Protein AF-A0A2T3FPD2-F1 (afdb_monomer_lite)

InterPro domains:
  IPR010619 Threonine/serine exporter-like, N-terminal domain [PF06738] (8-95)
  IPR050539 ThrE Dicarboxylate/Amino Acid Exporter [PTHR34390] (4-94)

Secondary structure (DSSP, 8-state):
-HHHHHHHHHHHHHHHHTT--HHHHHHHHHHHHHHTT-SEEEEEEETTEEEEEEE-TTS--EEEEEEPP-PPP-HHHHHHHHHHHHHHHHSPPPPP-

Sequence (97 aa):
MDLLIRQMLNIGEAMYYAGAEISRIEETLYRLGKAYGAEHMNVYAITSSILITMEFRGMEAVTQSRRIRRDAMDLSKLNHLYRLCCDCIDSPIPVKL

Foldseek 3Di:
DVVVVVVLQVVLLLCLLLVHDQVVSQVVSQVVLVVVAFPDWGWDDDNFKIKIWTHHVPDDIDIDMDTHDPDDRDNVSNVVVVVVVVVCVVPPDDDDD

Organism: NCBI:txid2126740

Structure (mmCIF, N/CA/C/O backbone):
data_AF-A0A2T3FPD2-F1
#
_entry.id   AF-A0A2T3FPD2-F1
#
loop_
_atom_site.group_PDB
_atom_site.id
_atom_site.type_symbol
_atom_site.label_atom_id
_atom_site.label_alt_id
_atom_site.label_comp_id
_atom_site.label_asym_id
_atom_site.label_entity_id
_atom_site.label_seq_id
_atom_site.pdbx_PDB_ins_code
_atom_site.Cartn_x
_atom_site.Cartn_y
_atom_site.Cartn_z
_atom_site.occupancy
_atom_site.B_iso_or_equiv
_atom_site.auth_seq_id
_atom_site.auth_comp_id
_atom_site.auth_asym_id
_atom_site.auth_atom_id
_atom_site.pdbx_PDB_model_num
ATOM 1 N N . MET A 1 1 ? -11.519 -8.446 6.130 1.00 74.75 1 MET A N 1
ATOM 2 C CA . MET A 1 1 ? -10.200 -7.845 6.426 1.00 74.75 1 MET A CA 1
ATOM 3 C C . MET A 1 1 ? -9.109 -8.407 5.524 1.00 74.75 1 MET A C 1
ATOM 5 O O . MET A 1 1 ? -8.588 -7.661 4.703 1.00 74.75 1 MET A O 1
ATOM 9 N N . ASP A 1 2 ? -8.844 -9.716 5.566 1.00 82.81 2 ASP A N 1
ATOM 10 C CA . ASP A 1 2 ? -7.752 -10.330 4.786 1.00 82.81 2 ASP A CA 1
ATOM 11 C C . ASP A 1 2 ? -7.866 -10.167 3.267 1.00 82.81 2 ASP A C 1
ATOM 13 O O . ASP A 1 2 ? -6.861 -10.011 2.577 1.00 82.81 2 ASP A O 1
ATOM 17 N N . LEU A 1 3 ? -9.086 -10.168 2.721 1.00 89.00 3 LEU A N 1
ATOM 18 C CA . LEU A 1 3 ? -9.276 -9.925 1.292 1.00 89.00 3 LEU A CA 1
ATOM 19 C C . LEU A 1 3 ? -8.862 -8.498 0.907 1.00 89.00 3 LEU A C 1
ATOM 21 O O . LEU A 1 3 ? -8.165 -8.322 -0.086 1.00 89.00 3 LEU A O 1
ATOM 25 N N . LEU A 1 4 ? -9.250 -7.496 1.703 1.00 91.12 4 LEU A N 1
ATOM 26 C CA . LEU A 1 4 ? -8.960 -6.088 1.432 1.00 91.12 4 LEU A CA 1
ATOM 27 C C . LEU A 1 4 ? -7.454 -5.823 1.473 1.00 91.12 4 LEU A C 1
ATOM 29 O O . LEU A 1 4 ? -6.905 -5.331 0.490 1.00 91.12 4 LEU A O 1
ATOM 33 N N . ILE A 1 5 ? -6.773 -6.224 2.550 1.00 93.88 5 ILE A N 1
ATOM 34 C CA . ILE A 1 5 ? -5.321 -6.031 2.674 1.00 93.88 5 ILE A CA 1
ATOM 35 C C . ILE A 1 5 ? -4.564 -6.758 1.551 1.00 93.88 5 ILE A C 1
ATOM 37 O O . ILE A 1 5 ? -3.611 -6.221 0.987 1.00 93.88 5 ILE A O 1
ATOM 41 N N . ARG A 1 6 ? -5.044 -7.938 1.127 1.00 94.00 6 ARG A N 1
ATOM 42 C CA . ARG A 1 6 ? -4.477 -8.675 -0.008 1.00 94.00 6 ARG A CA 1
ATOM 43 C C . ARG A 1 6 ? -4.670 -7.941 -1.336 1.00 94.00 6 ARG A C 1
ATOM 45 O O . ARG A 1 6 ? -3.745 -7.951 -2.147 1.00 94.00 6 ARG A O 1
ATOM 52 N 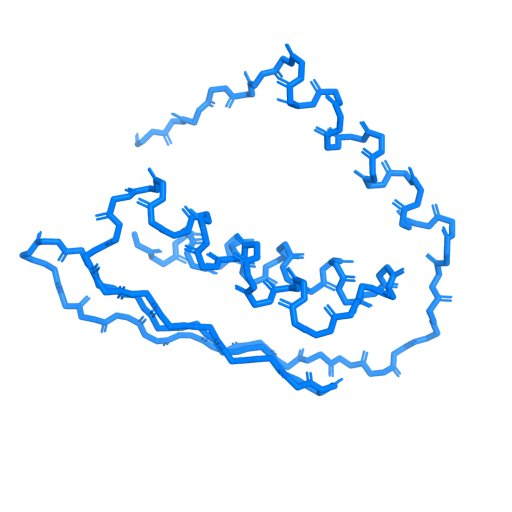N . GLN A 1 7 ? -5.821 -7.302 -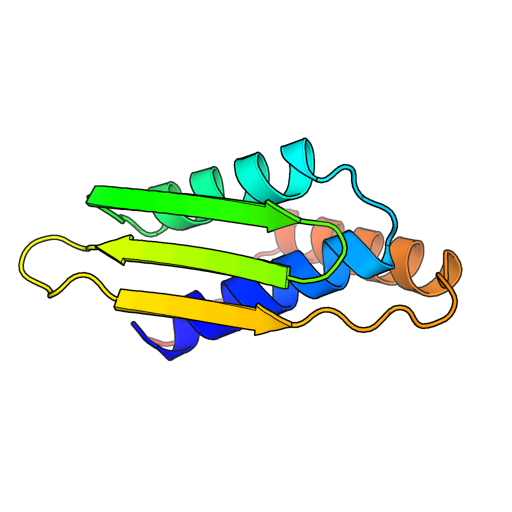1.562 1.00 95.44 7 GLN A N 1
ATOM 53 C CA . GLN A 1 7 ? -6.031 -6.460 -2.747 1.00 95.44 7 GLN A CA 1
ATOM 54 C C . GLN A 1 7 ? -5.168 -5.197 -2.707 1.00 95.44 7 GLN A C 1
ATOM 56 O O . GLN A 1 7 ? -4.581 -4.833 -3.720 1.00 95.44 7 GLN A O 1
ATOM 61 N N . MET A 1 8 ? -5.005 -4.575 -1.541 1.00 95.56 8 MET A N 1
ATOM 62 C CA . MET A 1 8 ? -4.102 -3.432 -1.377 1.00 95.56 8 MET A CA 1
ATOM 63 C C . MET A 1 8 ? -2.649 -3.812 -1.694 1.00 95.56 8 MET A C 1
ATOM 65 O O . MET A 1 8 ? -1.965 -3.081 -2.405 1.00 95.56 8 MET A O 1
ATOM 69 N N . LEU A 1 9 ? -2.197 -4.996 -1.269 1.00 95.94 9 LEU A N 1
ATOM 70 C CA . LEU A 1 9 ? -0.885 -5.526 -1.657 1.00 95.94 9 LEU A CA 1
ATOM 71 C C . LEU A 1 9 ? -0.784 -5.810 -3.166 1.00 95.94 9 LEU A C 1
ATOM 73 O O . LEU A 1 9 ? 0.267 -5.548 -3.744 1.00 95.94 9 LEU A O 1
ATOM 77 N N . ASN A 1 10 ? -1.852 -6.298 -3.818 1.00 95.12 10 ASN A N 1
ATOM 78 C CA . ASN A 1 10 ? -1.881 -6.459 -5.282 1.00 95.12 10 ASN A CA 1
ATOM 79 C C . ASN A 1 10 ? -1.720 -5.103 -5.997 1.00 95.12 10 ASN A C 1
ATOM 81 O O . ASN A 1 10 ? -0.975 -5.005 -6.969 1.00 95.12 10 ASN A O 1
ATOM 85 N N . ILE A 1 11 ? -2.397 -4.059 -5.506 1.00 95.19 11 ILE A N 1
ATOM 86 C CA . ILE A 1 11 ? -2.310 -2.698 -6.054 1.00 95.19 11 ILE A CA 1
ATOM 87 C C . ILE A 1 11 ? -0.896 -2.149 -5.876 1.00 95.19 11 ILE A C 1
ATOM 89 O O . ILE A 1 11 ? -0.297 -1.687 -6.843 1.00 95.19 11 ILE A O 1
ATOM 93 N N . GLY A 1 12 ? -0.338 -2.242 -4.666 1.00 94.94 12 GLY A N 1
ATOM 94 C CA . GLY A 1 12 ? 1.019 -1.776 -4.390 1.00 94.94 12 GLY A CA 1
ATOM 95 C C . GLY A 1 12 ? 2.066 -2.461 -5.266 1.00 94.94 12 GLY A C 1
ATOM 96 O O . GLY A 1 12 ? 2.950 -1.805 -5.809 1.00 94.94 12 GLY A O 1
ATOM 97 N N . GLU A 1 13 ? 1.936 -3.774 -5.455 1.00 93.19 13 GLU A N 1
ATOM 98 C CA . GLU A 1 13 ? 2.805 -4.550 -6.339 1.00 93.19 13 GLU A CA 1
ATOM 99 C C . GLU A 1 13 ? 2.674 -4.117 -7.808 1.00 93.19 13 GLU A C 1
ATOM 101 O O . GLU A 1 13 ? 3.683 -3.915 -8.485 1.00 93.19 13 GLU A O 1
ATOM 106 N N . ALA A 1 14 ? 1.451 -3.907 -8.299 1.00 91.88 14 ALA A N 1
ATOM 107 C CA . ALA A 1 14 ? 1.223 -3.417 -9.656 1.00 91.88 14 ALA A CA 1
ATOM 108 C C . ALA A 1 14 ? 1.806 -2.008 -9.868 1.00 91.88 14 ALA A C 1
ATOM 110 O O . ALA A 1 14 ? 2.449 -1.758 -10.888 1.00 91.88 14 ALA A O 1
ATOM 111 N N . MET A 1 15 ? 1.637 -1.106 -8.894 1.00 93.00 15 MET A N 1
ATOM 112 C CA . MET A 1 15 ? 2.246 0.229 -8.913 1.00 93.00 15 MET A CA 1
ATOM 113 C C . MET A 1 15 ? 3.777 0.150 -8.922 1.00 93.00 15 MET A C 1
ATOM 115 O O . MET A 1 15 ? 4.427 0.899 -9.649 1.00 93.00 15 MET A O 1
ATOM 119 N N . TYR A 1 16 ? 4.356 -0.779 -8.159 1.00 91.00 16 TYR A N 1
ATOM 120 C CA . TYR A 1 16 ? 5.797 -0.998 -8.159 1.00 91.00 16 TYR A CA 1
ATOM 121 C C . TYR A 1 16 ? 6.307 -1.448 -9.531 1.00 91.00 16 TYR A C 1
ATOM 123 O O . TYR A 1 16 ? 7.236 -0.843 -10.061 1.00 91.00 16 TYR A O 1
ATOM 131 N N . TYR A 1 17 ? 5.696 -2.473 -10.138 1.00 85.62 17 TYR A N 1
ATOM 132 C CA . TYR A 1 17 ? 6.110 -2.959 -11.465 1.00 85.62 17 TYR A CA 1
ATOM 133 C C . TYR A 1 17 ? 5.897 -1.937 -12.575 1.00 85.62 17 TYR A C 1
ATOM 135 O O . TYR A 1 17 ? 6.555 -1.991 -13.614 1.00 85.62 17 TYR A O 1
ATOM 143 N N . ALA A 1 18 ? 4.995 -0.996 -12.342 1.00 85.56 18 ALA A N 1
ATOM 144 C CA . ALA A 1 18 ? 4.815 0.155 -13.189 1.00 85.56 18 ALA A CA 1
ATOM 145 C C . ALA A 1 18 ? 5.941 1.200 -13.075 1.00 85.56 18 ALA A C 1
ATOM 147 O O . ALA A 1 18 ? 6.054 2.067 -13.935 1.00 85.56 18 ALA A O 1
ATOM 148 N N . GLY A 1 19 ? 6.793 1.126 -12.055 1.00 84.12 19 GLY A N 1
ATOM 149 C CA . GLY A 1 19 ? 7.838 2.116 -11.801 1.00 84.12 19 GLY A CA 1
ATOM 150 C C . GLY A 1 19 ? 7.354 3.312 -10.983 1.00 84.12 19 GLY A C 1
ATOM 151 O O . GLY A 1 19 ? 7.951 4.384 -11.066 1.00 84.12 19 GLY A O 1
ATOM 152 N N . ALA A 1 20 ? 6.276 3.161 -10.206 1.00 89.31 20 ALA A N 1
ATOM 153 C CA . ALA A 1 20 ? 5.869 4.196 -9.264 1.00 89.31 20 ALA A CA 1
ATOM 154 C C . ALA A 1 20 ? 6.941 4.405 -8.187 1.00 89.31 20 ALA A C 1
ATOM 156 O O . ALA A 1 20 ? 7.542 3.454 -7.681 1.00 89.31 20 ALA A O 1
ATOM 157 N N . GLU A 1 21 ? 7.137 5.662 -7.795 1.00 92.56 21 GLU A N 1
ATOM 158 C CA . GLU A 1 21 ? 7.959 5.990 -6.637 1.00 92.56 21 GLU A CA 1
ATOM 159 C C . GLU A 1 21 ? 7.378 5.357 -5.370 1.00 92.56 21 GLU A C 1
ATOM 161 O O . GLU A 1 21 ? 6.162 5.320 -5.170 1.00 92.56 21 GLU A O 1
ATOM 166 N N . ILE A 1 22 ? 8.265 4.888 -4.494 1.00 93.69 22 ILE A N 1
ATOM 167 C CA . ILE A 1 22 ? 7.902 4.218 -3.239 1.00 93.69 22 ILE A CA 1
ATOM 168 C C . ILE A 1 22 ? 6.959 5.089 -2.398 1.00 93.69 22 ILE A C 1
ATOM 170 O O . ILE A 1 22 ? 5.911 4.613 -1.970 1.00 93.69 22 ILE A O 1
ATOM 174 N N . SER A 1 23 ? 7.278 6.377 -2.246 1.00 95.88 23 SER A N 1
ATOM 175 C CA . SER A 1 23 ? 6.453 7.359 -1.527 1.00 95.88 23 SER A CA 1
ATOM 176 C C . SER A 1 23 ? 5.021 7.423 -2.062 1.00 95.88 23 SER A C 1
ATOM 178 O O . SER A 1 23 ? 4.063 7.507 -1.296 1.00 95.88 23 SER A O 1
ATOM 180 N N . ARG A 1 24 ? 4.854 7.320 -3.385 1.00 95.62 24 ARG A N 1
ATOM 181 C CA . ARG A 1 24 ? 3.544 7.356 -4.038 1.00 95.62 24 ARG A CA 1
ATOM 182 C C . ARG A 1 24 ? 2.734 6.092 -3.775 1.00 95.62 24 ARG A C 1
ATOM 184 O O . ARG A 1 24 ? 1.513 6.172 -3.632 1.00 95.62 24 ARG A O 1
ATOM 191 N N . ILE A 1 25 ? 3.397 4.937 -3.715 1.00 95.94 25 ILE A N 1
ATOM 192 C CA . ILE A 1 25 ? 2.770 3.666 -3.333 1.00 95.94 25 ILE A CA 1
ATOM 193 C C . ILE A 1 25 ? 2.269 3.757 -1.891 1.00 95.94 25 ILE A C 1
ATOM 195 O O . ILE A 1 25 ? 1.102 3.461 -1.631 1.00 95.94 25 ILE A O 1
ATOM 199 N N . GLU A 1 26 ? 3.119 4.218 -0.973 1.00 97.56 26 GLU A N 1
ATOM 200 C CA . GLU A 1 26 ? 2.769 4.371 0.442 1.00 97.56 26 GLU A CA 1
ATOM 201 C C . GLU A 1 26 ? 1.587 5.319 0.638 1.00 97.56 26 GLU A C 1
ATOM 203 O O . GLU A 1 26 ? 0.595 4.939 1.263 1.00 97.56 26 GLU A O 1
ATOM 208 N N . GLU A 1 27 ? 1.642 6.513 0.043 1.00 97.69 27 GLU A N 1
ATOM 209 C CA . GLU A 1 27 ? 0.576 7.509 0.158 1.00 97.69 27 GLU A CA 1
ATOM 210 C C . GLU A 1 27 ? -0.753 6.987 -0.408 1.00 97.69 27 GLU A C 1
ATOM 212 O O . GLU A 1 27 ? -1.808 7.142 0.214 1.00 97.69 27 GLU A O 1
ATOM 217 N N . THR A 1 28 ? -0.713 6.331 -1.571 1.00 96.94 28 THR A N 1
ATOM 218 C CA . THR A 1 28 ? -1.921 5.816 -2.230 1.00 96.94 28 THR A CA 1
ATOM 219 C C . THR A 1 28 ? -2.578 4.731 -1.390 1.00 96.94 28 THR A C 1
ATOM 221 O O . THR A 1 28 ? -3.782 4.791 -1.133 1.00 96.94 28 THR A O 1
ATOM 224 N N . LEU A 1 29 ? -1.798 3.757 -0.919 1.00 97.00 29 LEU A N 1
ATOM 225 C CA . LEU A 1 29 ? -2.315 2.675 -0.087 1.00 97.00 29 LEU A CA 1
ATOM 226 C C . LEU A 1 29 ? -2.794 3.192 1.273 1.00 97.00 29 LEU A C 1
ATOM 228 O O . LEU A 1 29 ? -3.836 2.744 1.752 1.00 97.00 29 LEU A O 1
ATOM 232 N N . TYR A 1 30 ? -2.104 4.169 1.865 1.00 97.06 30 TYR A N 1
ATOM 233 C CA . TYR A 1 30 ? -2.540 4.810 3.104 1.00 97.06 30 TYR A CA 1
ATOM 234 C C . TYR A 1 30 ? -3.911 5.473 2.931 1.00 97.06 30 TYR A C 1
ATOM 236 O O . TYR A 1 30 ? -4.852 5.168 3.670 1.00 97.06 30 TYR A O 1
ATOM 244 N N . ARG A 1 31 ? -4.063 6.326 1.908 1.00 96.44 31 ARG A N 1
ATOM 245 C CA . ARG A 1 31 ? -5.333 7.006 1.607 1.00 96.44 31 ARG A CA 1
ATOM 246 C C . ARG A 1 31 ? -6.452 6.016 1.299 1.00 96.44 31 ARG A C 1
ATOM 248 O O . ARG A 1 31 ? -7.574 6.221 1.756 1.00 96.44 31 ARG A O 1
ATOM 255 N N . LEU A 1 32 ? -6.141 4.938 0.581 1.00 94.44 32 LEU A N 1
ATOM 256 C CA . LEU A 1 32 ? -7.084 3.865 0.281 1.00 94.44 32 LEU A CA 1
ATOM 257 C C . LEU A 1 32 ? -7.581 3.194 1.570 1.00 94.44 32 LEU A C 1
ATOM 259 O O . LEU A 1 32 ? -8.787 3.097 1.778 1.00 94.44 32 LEU A O 1
ATOM 263 N N . GLY A 1 33 ? -6.678 2.808 2.475 1.00 93.62 33 GLY A N 1
ATOM 264 C CA . GLY A 1 33 ? -7.044 2.208 3.762 1.00 93.62 33 GLY A CA 1
ATOM 265 C C . GLY A 1 33 ? -7.912 3.129 4.624 1.00 93.62 33 GLY A C 1
ATOM 266 O O . GLY A 1 33 ? -8.932 2.695 5.162 1.00 93.62 33 GLY A O 1
ATOM 267 N N . LYS A 1 34 ? -7.569 4.424 4.690 1.00 94.94 34 LYS A N 1
ATOM 268 C CA . LYS A 1 34 ? -8.382 5.430 5.395 1.00 94.94 34 LYS A CA 1
ATOM 269 C C . LYS A 1 34 ? -9.770 5.597 4.773 1.00 94.94 34 LYS A C 1
ATOM 271 O O . LYS A 1 34 ? -10.740 5.693 5.519 1.00 94.94 34 LYS A O 1
ATOM 276 N N . ALA A 1 35 ? -9.885 5.581 3.445 1.00 94.12 35 ALA A N 1
ATOM 277 C CA . ALA A 1 35 ? -11.171 5.673 2.750 1.00 94.12 35 ALA A CA 1
ATOM 278 C C . ALA A 1 35 ? -12.082 4.464 3.021 1.00 94.12 35 ALA A C 1
ATOM 280 O O . ALA A 1 35 ? -13.294 4.627 3.126 1.00 94.12 35 ALA A O 1
ATOM 281 N N . TYR A 1 36 ? -11.506 3.271 3.206 1.00 91.38 36 TYR A N 1
ATOM 282 C CA . TYR A 1 36 ? -12.259 2.083 3.624 1.00 91.38 36 TYR A CA 1
ATOM 283 C C . TYR A 1 36 ? -12.671 2.099 5.102 1.00 91.38 36 TYR A C 1
ATOM 285 O O . TYR A 1 36 ? -13.431 1.227 5.515 1.00 91.38 36 TYR A O 1
ATOM 293 N N . GLY A 1 37 ? -12.212 3.081 5.885 1.00 92.25 37 GLY A N 1
ATOM 294 C CA . GLY A 1 37 ? -12.586 3.265 7.288 1.00 92.25 37 GLY A CA 1
ATOM 295 C C . GLY A 1 37 ? -11.569 2.738 8.299 1.00 92.25 37 GLY A C 1
ATOM 296 O O . GLY A 1 37 ? -11.915 2.603 9.470 1.00 92.25 37 GLY A O 1
ATOM 297 N N . ALA A 1 38 ? -10.335 2.423 7.881 1.00 94.00 38 ALA A N 1
ATOM 298 C CA . ALA A 1 38 ? -9.300 1.988 8.817 1.00 94.00 38 ALA A CA 1
ATOM 299 C C . ALA A 1 38 ? -9.020 3.110 9.831 1.00 94.00 38 ALA A C 1
ATOM 301 O O . ALA A 1 38 ? -8.744 4.251 9.441 1.00 94.00 38 ALA A O 1
ATOM 302 N N . GLU A 1 39 ? -9.085 2.809 11.127 1.00 94.38 39 GLU A N 1
ATOM 303 C CA . GLU A 1 39 ? -8.740 3.757 12.193 1.00 94.38 39 GLU A CA 1
ATOM 304 C C . GLU A 1 39 ? -7.227 3.979 12.196 1.00 94.38 39 GLU A C 1
ATOM 306 O O . GLU A 1 39 ? -6.773 5.122 12.049 1.00 94.38 39 GLU A O 1
ATOM 311 N N . HIS A 1 40 ? -6.467 2.883 12.186 1.00 93.19 40 HIS A N 1
ATOM 312 C CA . HIS A 1 40 ? -5.018 2.887 12.029 1.00 93.19 40 HIS A CA 1
ATOM 313 C C . HIS A 1 40 ? -4.614 2.229 10.711 1.00 93.19 40 HIS A C 1
ATOM 315 O O . HIS A 1 40 ? -5.101 1.161 10.347 1.00 93.19 40 HIS A O 1
ATOM 321 N N . MET A 1 41 ? -3.728 2.898 9.975 1.00 95.88 41 MET A N 1
ATOM 322 C CA . MET A 1 41 ? -3.241 2.460 8.673 1.00 95.88 41 MET A CA 1
ATOM 323 C C . MET A 1 41 ? -1.766 2.827 8.557 1.00 95.88 41 MET A C 1
ATOM 325 O O . MET A 1 41 ? -1.434 4.007 8.582 1.00 95.88 41 MET A O 1
ATOM 329 N N . ASN A 1 42 ? -0.898 1.834 8.397 1.00 96.50 42 ASN A N 1
ATOM 330 C CA . ASN A 1 42 ? 0.525 2.021 8.143 1.00 96.50 42 ASN A CA 1
ATOM 331 C C . ASN A 1 42 ? 0.915 1.255 6.883 1.00 96.50 42 ASN A C 1
ATOM 333 O O . ASN A 1 42 ? 0.561 0.086 6.717 1.00 96.50 42 ASN A O 1
ATOM 337 N N . VAL A 1 43 ? 1.662 1.917 6.006 1.00 96.69 43 VAL A N 1
ATOM 338 C CA . VAL A 1 43 ? 2.220 1.318 4.795 1.00 96.69 43 VAL A CA 1
ATOM 339 C C . VAL A 1 43 ? 3.714 1.562 4.811 1.00 96.69 43 VAL A C 1
ATOM 341 O O . VAL A 1 43 ? 4.144 2.686 5.047 1.00 96.69 43 VAL A O 1
ATOM 344 N N . TYR A 1 44 ? 4.483 0.508 4.570 1.00 96.38 44 TYR A N 1
ATOM 345 C CA . TYR A 1 44 ? 5.928 0.588 4.433 1.00 96.38 44 TYR A CA 1
ATOM 346 C C . TYR A 1 44 ? 6.349 -0.168 3.182 1.00 96.38 44 TYR A C 1
ATOM 348 O O . TYR A 1 44 ? 6.175 -1.387 3.100 1.00 96.38 44 TYR A O 1
ATOM 356 N N . ALA A 1 45 ? 6.877 0.539 2.193 1.00 93.56 45 ALA A N 1
ATOM 357 C CA . ALA A 1 45 ? 7.326 -0.047 0.944 1.00 93.56 45 ALA A CA 1
ATOM 358 C C . ALA A 1 45 ? 8.835 0.148 0.770 1.00 93.56 45 ALA A C 1
ATOM 360 O O . ALA A 1 45 ? 9.403 1.212 0.979 1.00 93.56 45 ALA A O 1
ATOM 361 N N . ILE A 1 46 ? 9.497 -0.917 0.344 1.00 89.69 46 ILE A N 1
ATOM 362 C CA . ILE A 1 46 ? 10.889 -0.926 -0.091 1.00 89.69 46 ILE A CA 1
ATOM 363 C C . ILE A 1 46 ? 10.966 -1.624 -1.443 1.00 89.69 46 ILE A C 1
ATOM 365 O O . ILE A 1 46 ? 10.029 -2.288 -1.885 1.00 89.69 46 ILE A O 1
ATOM 369 N N . THR A 1 47 ? 12.119 -1.532 -2.100 1.00 85.38 47 THR A N 1
ATOM 370 C CA . THR A 1 47 ? 12.317 -2.105 -3.441 1.00 85.38 47 THR A CA 1
ATOM 371 C C . THR A 1 47 ? 12.073 -3.612 -3.534 1.00 85.38 47 THR A C 1
ATOM 373 O O . THR A 1 47 ? 11.890 -4.138 -4.625 1.00 85.38 47 THR A O 1
ATOM 376 N N . SER A 1 48 ? 12.080 -4.321 -2.409 1.00 87.19 48 SER A N 1
ATOM 377 C CA . SER A 1 48 ? 11.901 -5.769 -2.346 1.00 87.19 48 SER A CA 1
ATOM 378 C C . SER A 1 48 ? 10.625 -6.207 -1.632 1.00 87.19 48 SER A C 1
ATOM 380 O O . SER A 1 48 ? 10.354 -7.408 -1.586 1.00 87.19 48 SER A O 1
ATOM 382 N N . SER A 1 49 ? 9.849 -5.294 -1.040 1.00 92.69 49 SER A N 1
ATOM 383 C CA . SER A 1 49 ? 8.702 -5.673 -0.215 1.00 92.69 49 SER A CA 1
ATOM 384 C C . SER A 1 49 ? 7.760 -4.511 0.061 1.00 92.69 49 SER A C 1
ATOM 386 O O . SER A 1 49 ? 8.196 -3.382 0.238 1.00 92.69 49 SER A O 1
ATOM 388 N N . ILE A 1 50 ? 6.477 -4.821 0.206 1.00 96.31 50 ILE A N 1
ATOM 389 C CA . ILE A 1 50 ? 5.452 -3.910 0.716 1.00 96.31 50 ILE A CA 1
ATOM 390 C C . ILE A 1 50 ? 4.867 -4.533 1.981 1.00 96.31 50 ILE A C 1
ATOM 392 O O . ILE A 1 50 ? 4.515 -5.712 1.981 1.00 96.31 50 ILE A O 1
ATOM 396 N N . LEU A 1 51 ? 4.793 -3.764 3.058 1.00 97.19 51 LEU A N 1
ATOM 397 C CA . LEU A 1 51 ? 4.140 -4.100 4.318 1.00 97.19 51 LEU A CA 1
ATOM 398 C C . LEU A 1 51 ? 2.936 -3.186 4.511 1.00 97.19 51 LEU A C 1
ATOM 400 O O . LEU A 1 51 ? 3.028 -1.977 4.305 1.00 97.19 51 LEU A O 1
ATOM 404 N N . ILE A 1 52 ? 1.825 -3.771 4.942 1.00 97.44 52 ILE A N 1
ATOM 405 C CA . ILE A 1 52 ? 0.621 -3.047 5.330 1.00 97.44 52 ILE A CA 1
ATOM 406 C C . ILE A 1 52 ? 0.206 -3.533 6.710 1.00 97.44 52 ILE A C 1
ATOM 408 O O . ILE A 1 52 ? 0.064 -4.738 6.920 1.00 97.44 52 ILE A O 1
ATOM 412 N N . THR A 1 53 ? -0.033 -2.594 7.616 1.00 96.06 53 THR A N 1
ATOM 413 C CA . THR A 1 53 ? -0.705 -2.833 8.893 1.00 96.06 53 THR A CA 1
ATOM 414 C C . THR A 1 53 ? -1.969 -1.999 8.920 1.00 96.06 53 THR A C 1
ATOM 416 O O . THR A 1 53 ? -1.917 -0.791 8.686 1.00 96.06 53 THR A O 1
ATOM 419 N N . MET A 1 54 ? -3.102 -2.630 9.203 1.00 94.69 54 MET A N 1
ATOM 420 C CA . MET A 1 54 ? -4.381 -1.941 9.262 1.00 94.69 54 MET A CA 1
ATOM 421 C C . MET A 1 54 ? -5.241 -2.430 10.417 1.00 94.69 54 MET A C 1
ATOM 423 O O . MET A 1 54 ? -5.260 -3.615 10.741 1.00 94.69 54 MET A O 1
ATOM 427 N N . GLU A 1 55 ? -5.993 -1.506 10.993 1.00 94.50 55 GLU A N 1
ATOM 428 C CA . GLU A 1 55 ? -6.912 -1.745 12.094 1.00 94.50 55 GLU A CA 1
ATOM 429 C C . GLU A 1 55 ? -8.216 -1.007 11.815 1.00 94.50 55 GLU A C 1
ATOM 431 O O . GLU A 1 55 ? -8.223 0.149 11.380 1.00 94.50 55 GLU A O 1
ATOM 436 N N . PHE A 1 56 ? -9.328 -1.682 12.064 1.00 91.75 56 PHE A N 1
ATOM 437 C CA . PHE A 1 56 ? -10.655 -1.088 12.018 1.00 91.75 56 PHE A CA 1
ATOM 438 C C . PHE A 1 56 ? -11.241 -1.079 13.417 1.00 91.75 56 PHE A C 1
ATOM 440 O O . PHE A 1 56 ? -10.903 -1.922 14.246 1.00 91.75 56 PHE A O 1
ATOM 447 N N . ARG A 1 57 ? -12.203 -0.186 13.634 1.00 91.12 57 ARG A N 1
ATOM 448 C CA . ARG A 1 57 ? -12.880 -0.053 14.916 1.00 91.12 57 ARG A CA 1
ATOM 449 C C . ARG A 1 57 ? -13.426 -1.389 15.423 1.00 91.12 57 ARG A C 1
ATOM 451 O O . ARG A 1 57 ? -14.308 -1.982 14.803 1.00 91.12 57 ARG A O 1
ATOM 458 N N . GLY A 1 58 ? -12.934 -1.820 16.582 1.00 88.50 58 GLY A N 1
ATOM 459 C CA . GLY A 1 58 ? -13.371 -3.055 17.240 1.00 88.50 58 GLY A CA 1
ATOM 460 C C . GLY A 1 58 ? -12.873 -4.345 16.580 1.00 88.50 58 GLY A C 1
ATOM 461 O O . GLY A 1 58 ? -13.388 -5.413 16.904 1.00 88.50 58 GLY A O 1
ATOM 462 N N . MET A 1 59 ? -11.903 -4.261 15.666 1.00 88.50 59 MET A N 1
ATOM 463 C CA . MET A 1 59 ? -11.230 -5.414 15.065 1.00 88.50 59 MET A CA 1
ATOM 464 C C . MET A 1 59 ? -9.745 -5.397 15.423 1.00 88.50 59 MET A C 1
ATOM 466 O O . MET A 1 59 ? -9.157 -4.335 15.590 1.00 88.50 59 MET A O 1
ATOM 470 N N . GLU A 1 60 ? -9.128 -6.575 15.513 1.00 89.62 60 GLU A N 1
ATOM 471 C CA . GLU A 1 60 ? -7.684 -6.664 15.730 1.00 89.62 60 GLU A CA 1
ATOM 472 C C . GLU A 1 60 ? -6.900 -6.083 14.548 1.00 89.62 60 GLU A C 1
ATOM 474 O O . GLU A 1 60 ? -7.316 -6.162 13.384 1.00 89.62 60 GLU A O 1
ATOM 479 N N . ALA A 1 61 ? -5.732 -5.523 14.856 1.00 92.56 61 ALA A N 1
ATOM 480 C CA . ALA A 1 61 ? -4.801 -5.056 13.847 1.00 92.56 61 ALA A CA 1
ATOM 481 C C . ALA A 1 61 ? -4.267 -6.237 13.023 1.00 92.56 61 ALA A C 1
ATOM 483 O O . ALA A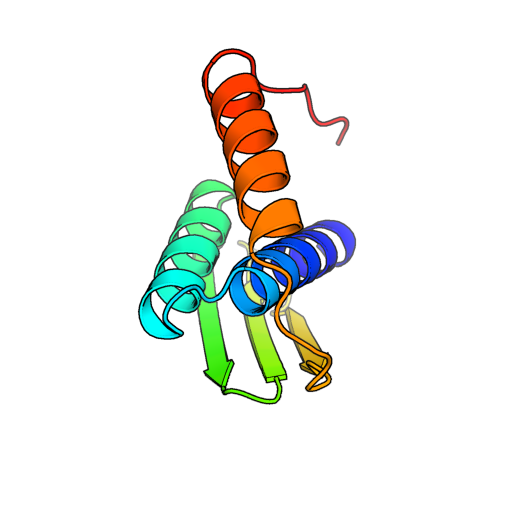 1 61 ? -3.731 -7.209 13.557 1.00 92.56 61 ALA A O 1
ATOM 484 N N . VAL A 1 62 ? -4.357 -6.125 11.700 1.00 93.88 62 VAL A N 1
ATOM 485 C CA . VAL A 1 62 ? -3.852 -7.123 10.755 1.00 93.88 62 VAL A CA 1
ATOM 486 C C . VAL A 1 62 ? -2.638 -6.554 10.042 1.00 93.88 62 VAL A C 1
ATOM 488 O O . VAL A 1 62 ? -2.701 -5.476 9.453 1.00 9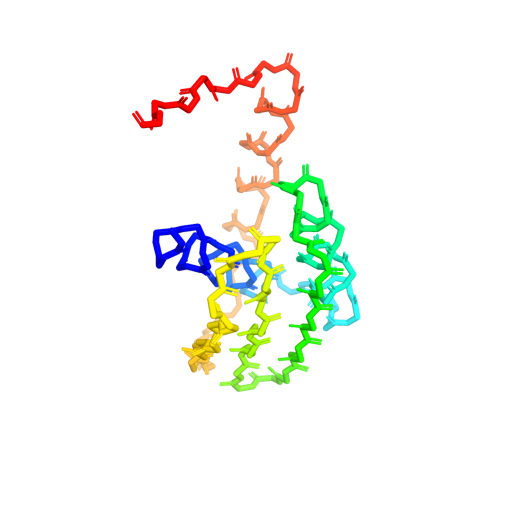3.88 62 VAL A O 1
ATOM 491 N N . THR A 1 63 ? -1.534 -7.301 10.063 1.00 95.06 63 THR A N 1
ATOM 492 C CA . THR A 1 63 ? -0.328 -6.980 9.295 1.00 95.06 63 THR A CA 1
ATOM 493 C C . THR A 1 63 ? -0.091 -8.039 8.233 1.00 95.06 63 THR A C 1
ATOM 495 O O . THR A 1 63 ? -0.012 -9.226 8.545 1.00 95.06 63 THR A O 1
ATOM 498 N N . GLN A 1 64 ? 0.061 -7.617 6.981 1.00 95.94 64 GLN A N 1
ATOM 499 C CA . GLN A 1 64 ? 0.491 -8.491 5.896 1.00 95.94 64 GLN A CA 1
ATOM 500 C C . GLN A 1 64 ? 1.627 -7.859 5.103 1.00 95.94 64 GLN A C 1
ATOM 502 O O . GLN A 1 64 ? 1.745 -6.640 4.984 1.00 95.94 64 GLN A O 1
ATOM 507 N N . SER A 1 65 ? 2.462 -8.720 4.534 1.00 94.94 65 SER A N 1
ATOM 508 C CA . SER A 1 65 ? 3.565 -8.324 3.675 1.00 94.94 65 SER A CA 1
ATOM 509 C C . SER A 1 65 ? 3.507 -9.041 2.337 1.00 94.94 65 SER A C 1
ATOM 511 O O . SER A 1 65 ? 3.003 -10.161 2.211 1.00 94.94 65 SER A O 1
ATOM 513 N N . ARG A 1 66 ? 4.057 -8.388 1.319 1.00 94.38 66 ARG A N 1
ATOM 514 C CA . ARG A 1 66 ? 4.315 -8.988 0.021 1.00 94.38 66 ARG A CA 1
ATOM 515 C C . ARG A 1 66 ? 5.730 -8.698 -0.415 1.00 94.38 66 ARG A C 1
ATOM 517 O O . ARG A 1 66 ? 6.106 -7.544 -0.583 1.00 94.38 66 ARG A O 1
ATOM 524 N N . ARG A 1 67 ? 6.476 -9.767 -0.676 1.00 91.38 67 ARG A N 1
ATOM 525 C CA . ARG A 1 67 ? 7.768 -9.676 -1.342 1.00 91.38 67 ARG A CA 1
ATOM 526 C C . ARG A 1 67 ? 7.562 -9.328 -2.811 1.00 91.38 67 ARG A C 1
ATOM 528 O O . ARG A 1 67 ? 6.835 -10.027 -3.510 1.00 91.38 67 ARG A O 1
ATOM 535 N N . ILE A 1 68 ? 8.276 -8.312 -3.264 1.00 87.12 68 ILE A N 1
ATOM 536 C CA . ILE A 1 68 ? 8.372 -7.921 -4.663 1.00 87.12 68 ILE A CA 1
ATOM 537 C C . ILE A 1 68 ? 9.624 -8.568 -5.253 1.00 87.12 68 ILE A C 1
ATOM 539 O O . ILE A 1 68 ? 10.708 -8.521 -4.658 1.00 87.12 68 ILE A O 1
ATOM 543 N N . ARG A 1 69 ? 9.484 -9.226 -6.405 1.00 78.38 69 ARG A N 1
ATOM 544 C CA . ARG A 1 69 ? 10.620 -9.801 -7.132 1.00 78.38 69 ARG A CA 1
ATOM 545 C C . ARG A 1 69 ? 11.086 -8.781 -8.163 1.00 78.38 69 ARG A C 1
ATOM 547 O O . ARG A 1 69 ? 10.273 -8.168 -8.840 1.00 78.38 69 ARG A O 1
ATOM 554 N N . ARG A 1 70 ? 12.400 -8.578 -8.279 1.00 62.19 70 ARG A N 1
ATOM 555 C CA . ARG A 1 70 ? 12.964 -7.801 -9.388 1.00 62.19 70 ARG A CA 1
ATOM 556 C C . ARG A 1 70 ? 12.866 -8.640 -10.659 1.00 62.19 70 ARG A C 1
ATOM 558 O O . ARG A 1 70 ? 13.788 -9.389 -10.958 1.00 62.19 70 ARG A O 1
ATOM 565 N N . ASP A 1 71 ? 11.760 -8.492 -11.370 1.00 59.16 71 ASP A N 1
ATOM 566 C CA . ASP A 1 71 ? 11.642 -8.874 -12.776 1.00 59.16 71 ASP A CA 1
ATOM 567 C C . ASP A 1 71 ? 11.730 -7.616 -13.657 1.00 59.16 71 ASP A C 1
ATOM 569 O O . ASP A 1 71 ? 11.631 -6.490 -13.161 1.00 59.16 71 ASP A O 1
ATOM 573 N N . ALA A 1 72 ? 11.988 -7.790 -14.957 1.00 54.91 72 ALA A N 1
ATOM 574 C CA . ALA A 1 72 ? 12.127 -6.680 -15.900 1.00 54.91 72 ALA A CA 1
ATOM 575 C C . ALA A 1 72 ? 10.892 -5.757 -15.857 1.00 54.91 72 ALA A C 1
ATOM 577 O O . ALA A 1 72 ? 9.760 -6.211 -16.015 1.00 54.91 72 ALA A O 1
ATOM 578 N N . MET A 1 73 ? 11.122 -4.460 -15.631 1.00 58.75 73 MET A N 1
ATOM 579 C CA . MET A 1 73 ? 10.074 -3.440 -15.570 1.00 58.75 73 MET A CA 1
ATOM 580 C C . MET A 1 73 ? 9.403 -3.307 -16.944 1.00 58.75 73 MET A C 1
ATOM 582 O O . MET A 1 73 ? 10.072 -3.001 -1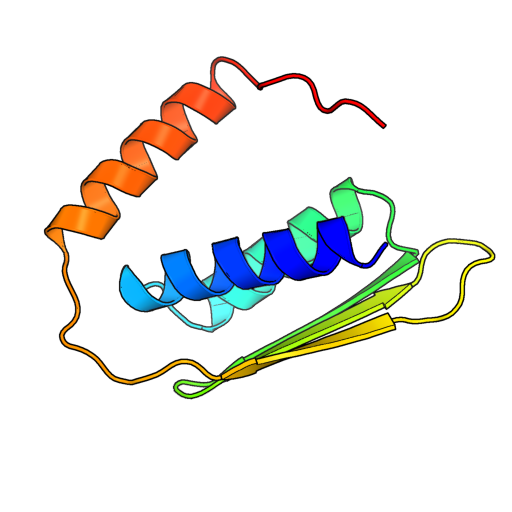7.930 1.00 58.75 73 MET A O 1
ATOM 586 N N . ASP A 1 74 ? 8.093 -3.546 -17.017 1.00 62.94 74 ASP A N 1
ATOM 587 C CA . ASP A 1 74 ? 7.331 -3.531 -18.272 1.00 62.94 74 ASP A CA 1
ATOM 588 C C . ASP A 1 74 ? 6.416 -2.300 -18.325 1.00 62.94 74 ASP A C 1
ATOM 590 O O . ASP A 1 74 ? 5.261 -2.312 -17.889 1.00 62.94 74 ASP A O 1
ATOM 594 N N . LEU A 1 75 ? 6.954 -1.216 -18.886 1.00 60.66 75 LEU A N 1
ATOM 595 C CA . LEU A 1 75 ? 6.267 0.069 -19.056 1.00 60.66 75 LEU A CA 1
ATOM 596 C C . LEU A 1 75 ? 4.974 -0.037 -19.889 1.00 60.66 75 LEU A C 1
ATOM 598 O O . LEU A 1 75 ? 4.085 0.806 -19.751 1.00 60.66 75 LEU A O 1
ATOM 602 N N . SER A 1 76 ? 4.816 -1.075 -20.718 1.00 65.81 76 SER A N 1
ATOM 603 C CA . SER A 1 76 ? 3.578 -1.283 -21.483 1.00 65.81 76 SER A CA 1
ATOM 604 C C . SER A 1 76 ? 2.432 -1.757 -20.588 1.00 65.81 76 SER A C 1
ATOM 606 O O . SER A 1 76 ? 1.287 -1.337 -20.778 1.00 65.81 76 SER A O 1
ATOM 608 N N . LYS A 1 77 ? 2.727 -2.570 -19.564 1.00 67.06 77 LYS A N 1
ATOM 609 C CA . LYS A 1 77 ? 1.725 -3.008 -18.577 1.00 67.06 77 LYS A CA 1
ATOM 610 C C . LYS A 1 77 ? 1.252 -1.862 -17.690 1.00 67.06 77 LYS A C 1
ATOM 612 O O . LYS A 1 77 ? 0.056 -1.797 -17.410 1.00 67.06 77 LYS A O 1
ATOM 617 N N . LEU A 1 78 ? 2.141 -0.934 -17.316 1.00 66.56 78 LEU A N 1
ATOM 618 C CA . LEU A 1 78 ? 1.758 0.273 -16.570 1.00 66.56 78 LEU A CA 1
ATOM 619 C C . LEU A 1 78 ? 0.677 1.064 -17.308 1.00 66.56 78 LEU A C 1
ATOM 621 O O . LEU A 1 78 ? -0.355 1.389 -16.726 1.00 66.56 78 LEU A O 1
ATOM 625 N N . ASN A 1 79 ? 0.895 1.352 -18.590 1.00 72.12 79 ASN A N 1
ATOM 626 C CA . ASN A 1 79 ? -0.035 2.168 -19.369 1.00 72.12 79 ASN A CA 1
ATOM 627 C C . ASN A 1 79 ? -1.419 1.518 -19.500 1.00 72.12 79 ASN A C 1
ATOM 629 O O . ASN A 1 79 ? -2.437 2.211 -19.506 1.00 72.12 79 ASN A O 1
ATOM 633 N N . HIS A 1 80 ? -1.472 0.187 -19.567 1.00 77.94 80 HIS A N 1
ATOM 634 C CA . HIS A 1 80 ? -2.735 -0.543 -19.613 1.00 77.94 80 HIS A CA 1
ATOM 635 C C . HIS A 1 80 ? -3.480 -0.497 -18.271 1.00 77.94 80 HIS A C 1
ATOM 637 O O . HIS A 1 80 ? -4.679 -0.229 -18.233 1.00 77.94 80 HIS A O 1
ATOM 643 N N . LEU A 1 81 ? -2.756 -0.688 -17.165 1.00 75.44 81 LEU A N 1
ATOM 644 C CA . LEU A 1 81 ? -3.300 -0.575 -15.809 1.00 75.44 81 LEU A CA 1
ATOM 645 C C . LEU A 1 81 ? -3.801 0.840 -15.512 1.00 75.44 81 LEU A C 1
ATOM 647 O O . LEU A 1 81 ? -4.873 1.001 -14.941 1.00 75.44 81 LEU A O 1
ATOM 651 N N . TYR A 1 82 ? -3.059 1.860 -15.944 1.00 75.94 82 TYR A N 1
ATOM 652 C CA . TYR A 1 82 ? -3.453 3.255 -15.777 1.00 75.94 82 TYR A CA 1
ATOM 653 C C . TYR A 1 82 ? -4.791 3.557 -16.464 1.00 75.94 82 TYR A C 1
ATOM 655 O O . TYR A 1 82 ? -5.661 4.172 -15.854 1.00 75.94 82 TYR A O 1
ATOM 663 N N . ARG A 1 83 ? -4.996 3.048 -17.686 1.00 82.69 83 ARG A N 1
ATOM 664 C CA . ARG A 1 83 ? -6.280 3.159 -18.395 1.00 82.69 83 ARG A CA 1
ATOM 665 C C . ARG A 1 83 ? -7.430 2.497 -17.643 1.00 82.69 83 ARG A C 1
ATOM 667 O O . ARG A 1 83 ? -8.437 3.149 -17.408 1.00 82.69 83 ARG A O 1
ATOM 674 N N . LEU A 1 84 ? -7.248 1.253 -17.199 1.00 84.88 84 LEU A N 1
ATOM 675 C CA . LEU A 1 84 ? -8.267 0.543 -16.418 1.00 84.88 84 LEU A CA 1
ATOM 676 C C . LEU A 1 84 ? -8.616 1.279 -15.119 1.00 84.88 84 LEU A C 1
ATOM 678 O O . LEU A 1 84 ? -9.777 1.303 -14.716 1.00 84.88 84 LEU A O 1
ATOM 682 N N . CYS A 1 85 ? -7.624 1.897 -14.472 1.00 78.00 85 CYS A N 1
ATOM 683 C CA . CYS A 1 85 ? -7.853 2.725 -13.295 1.00 78.00 85 CYS A CA 1
ATOM 684 C C . CYS A 1 85 ? -8.689 3.965 -13.625 1.00 78.00 85 CYS A C 1
ATOM 686 O O . CYS A 1 85 ? -9.624 4.246 -12.885 1.00 78.00 85 CYS A O 1
ATOM 688 N N . CYS A 1 86 ? -8.394 4.686 -14.711 1.00 81.06 86 CYS A N 1
ATOM 689 C CA . CYS A 1 86 ? -9.214 5.820 -15.153 1.00 81.06 86 CYS A CA 1
ATOM 690 C C . CYS A 1 86 ? -10.660 5.396 -15.442 1.00 81.06 86 CYS A C 1
ATOM 692 O O . CYS A 1 86 ? -11.582 6.017 -14.923 1.00 81.06 86 CYS A O 1
ATOM 694 N N . ASP A 1 87 ? -10.856 4.284 -16.150 1.00 85.69 87 ASP A N 1
ATOM 695 C CA . ASP A 1 87 ? -12.195 3.775 -16.463 1.00 85.69 87 ASP A CA 1
ATOM 696 C C . ASP A 1 87 ? -12.976 3.403 -15.187 1.00 85.69 87 ASP A C 1
ATOM 698 O O . ASP A 1 87 ? -14.162 3.702 -15.068 1.00 85.69 87 ASP A O 1
ATOM 702 N N . CYS A 1 88 ? -12.309 2.801 -14.194 1.00 80.44 88 CYS A N 1
ATOM 703 C CA . CYS A 1 88 ? -12.913 2.500 -12.891 1.00 80.44 88 CYS A CA 1
ATOM 704 C C . CYS A 1 88 ? -13.171 3.753 -12.038 1.00 80.44 88 CYS A C 1
ATOM 706 O O . CYS A 1 88 ? -14.050 3.731 -11.179 1.00 80.44 88 CYS A O 1
ATOM 708 N N . ILE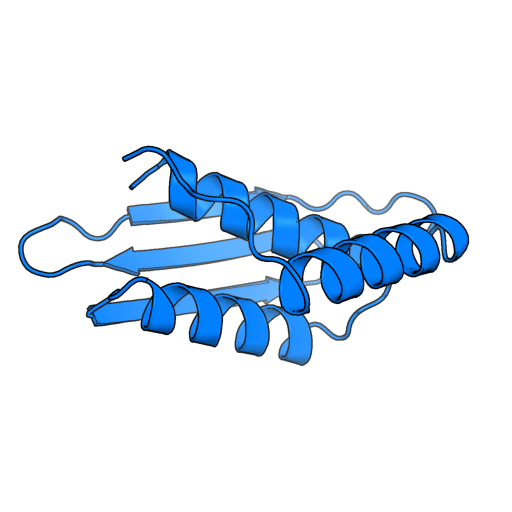 A 1 89 ? -12.389 4.822 -12.220 1.00 79.00 89 ILE A N 1
ATOM 709 C CA . ILE A 1 89 ? -12.612 6.111 -11.550 1.00 79.00 89 ILE A CA 1
ATOM 710 C C . ILE A 1 89 ? -13.869 6.770 -12.119 1.00 79.00 89 ILE A C 1
ATOM 712 O O . ILE A 1 89 ? -14.695 7.264 -11.351 1.00 79.00 89 ILE A O 1
ATOM 716 N N . ASP A 1 90 ? -14.031 6.724 -13.440 1.00 81.50 90 ASP A N 1
ATOM 717 C CA . ASP A 1 90 ? -15.201 7.269 -14.124 1.00 81.50 90 ASP A CA 1
ATOM 718 C C . ASP A 1 90 ? -16.451 6.396 -13.906 1.00 81.50 90 ASP A C 1
ATOM 720 O O . ASP A 1 90 ? -17.568 6.913 -13.815 1.00 81.50 90 ASP A O 1
ATOM 724 N N . SER A 1 91 ? -16.284 5.074 -13.772 1.00 82.19 91 SER A N 1
ATOM 725 C CA . SER A 1 91 ? -17.369 4.125 -13.502 1.00 82.19 91 SER A CA 1
ATOM 726 C C . SER A 1 91 ? -16.961 3.046 -12.483 1.00 82.19 91 SER A C 1
ATOM 728 O O . SER A 1 91 ? -16.465 1.975 -12.849 1.00 82.19 91 SER A O 1
ATOM 730 N N . PRO A 1 92 ? -17.175 3.302 -11.179 1.00 80.62 92 PRO A N 1
ATOM 731 C CA . PRO A 1 92 ? -16.762 2.387 -10.119 1.00 80.62 92 PRO A CA 1
ATOM 732 C C . PRO A 1 92 ? -17.528 1.061 -10.138 1.00 80.62 92 PRO A C 1
ATOM 734 O O . PRO A 1 92 ? -18.757 1.029 -10.211 1.00 80.62 92 PRO A O 1
ATOM 737 N N . ILE A 1 93 ? -16.800 -0.048 -9.986 1.00 83.50 93 ILE A N 1
ATOM 738 C CA . ILE A 1 93 ? -17.390 -1.390 -9.921 1.00 83.50 93 ILE A CA 1
ATOM 739 C C . ILE A 1 93 ? -17.933 -1.646 -8.501 1.00 83.50 93 ILE A C 1
ATOM 741 O O . ILE A 1 93 ? -17.195 -1.476 -7.526 1.00 83.50 93 ILE A O 1
ATOM 745 N N . PRO A 1 94 ? -19.196 -2.088 -8.348 1.00 78.06 94 PRO A N 1
ATOM 746 C CA . PRO A 1 94 ? -19.787 -2.344 -7.040 1.00 78.06 94 PRO A CA 1
ATOM 747 C C . PRO A 1 94 ? -19.131 -3.541 -6.341 1.00 78.06 94 PRO A C 1
ATOM 749 O O . PRO A 1 94 ? -19.022 -4.636 -6.897 1.00 78.06 94 PRO A O 1
ATOM 752 N N . VAL A 1 95 ? -18.733 -3.339 -5.085 1.00 80.31 95 VAL A N 1
ATOM 753 C CA . VAL A 1 95 ? -18.123 -4.375 -4.245 1.00 80.31 95 VAL A CA 1
ATOM 754 C C . VAL A 1 95 ? -19.226 -5.115 -3.486 1.00 80.31 95 VAL A C 1
ATOM 756 O O . VAL A 1 95 ? -19.994 -4.496 -2.752 1.00 80.31 95 VAL A O 1
ATOM 759 N N . LYS A 1 96 ? -19.318 -6.441 -3.653 1.00 64.56 96 LYS A N 1
ATOM 760 C CA . LYS A 1 96 ? -20.169 -7.284 -2.799 1.00 64.56 96 LYS A CA 1
ATOM 761 C C . LYS A 1 96 ? -19.443 -7.549 -1.479 1.00 64.56 96 LYS A C 1
ATOM 763 O O . LYS A 1 96 ? -18.365 -8.143 -1.494 1.00 64.56 96 LYS A O 1
ATOM 768 N N . LEU A 1 97 ? -20.035 -7.055 -0.391 1.00 48.81 97 LEU A N 1
ATOM 769 C CA . LEU A 1 97 ? -19.655 -7.327 0.998 1.00 48.81 97 LEU A CA 1
ATOM 770 C C . LEU A 1 97 ? -20.049 -8.748 1.408 1.00 48.81 97 LEU A C 1
ATOM 772 O O . LEU A 1 97 ? -21.133 -9.199 0.969 1.00 48.81 97 LEU A O 1
#

Radius of gyration: 13.76 Å; chains: 1; bounding box: 33×18×39 Å

pLDDT: mean 86.85, std 11.28, range [48.81, 97.69]